Protein AF-X1KF38-F1 (afdb_monomer)

pLDDT: mean 94.04, std 3.0, range [83.0, 97.31]

Radius of gyration: 10.54 Å; Cα contacts (8 Å, |Δi|>4): 65; chains: 1; bounding box: 20×19×31 Å

Sequence (54 aa):
MVLGLAEELGAPFYDASYFLHARELGRSLISEDRGLVEKGRYMGVETSTLSEMM

Organism: NCBI:txid412755

Solvent-accessible surface area (backbone atoms only — not comparable to full-atom values): 3141 Å² total; per-residue (Å²): 110,48,66,61,50,8,61,76,65,76,42,58,59,64,63,27,41,51,55,52,49,22,57,76,70,74,42,68,43,76,42,83,50,61,71,58,32,54,50,29,49,75,71,72,38,57,48,41,38,66,82,76,76,111

Structure (mmCIF, N/CA/C/O backbone):
data_AF-X1KF38-F1
#
_entry.id   AF-X1KF38-F1
#
lo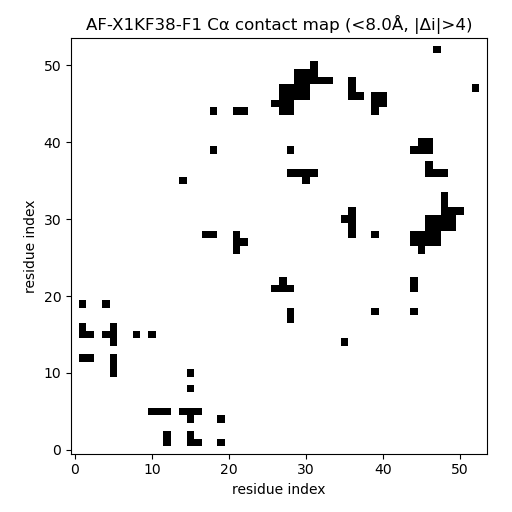op_
_atom_site.group_PDB
_atom_site.id
_atom_site.type_symbol
_atom_site.label_atom_id
_atom_site.label_alt_id
_atom_site.label_comp_id
_atom_site.label_asym_id
_atom_site.label_entity_id
_atom_site.label_seq_id
_atom_site.pdbx_PDB_ins_code
_atom_site.Cartn_x
_atom_site.Cartn_y
_atom_site.Cartn_z
_atom_site.occupancy
_atom_site.B_iso_or_equiv
_atom_site.auth_seq_id
_atom_site.auth_comp_id
_atom_site.auth_asym_id
_atom_site.auth_atom_id
_atom_site.pdbx_PDB_model_num
ATOM 1 N N . MET A 1 1 ? -3.177 -10.636 -10.430 1.00 89.38 1 MET A N 1
ATOM 2 C CA . MET A 1 1 ? -1.872 -11.310 -10.230 1.00 89.38 1 MET A CA 1
ATOM 3 C C . MET A 1 1 ? -0.909 -10.292 -9.638 1.00 89.38 1 MET A C 1
ATOM 5 O O . MET A 1 1 ? -0.893 -9.180 -10.149 1.00 89.38 1 MET A O 1
ATOM 9 N N . VAL A 1 2 ? -0.141 -10.633 -8.594 1.00 95.50 2 VAL A N 1
ATOM 10 C CA . VAL A 1 2 ? 0.747 -9.671 -7.899 1.00 95.50 2 VAL A CA 1
ATOM 11 C C . VAL A 1 2 ? 1.757 -9.019 -8.847 1.00 95.50 2 VAL A C 1
ATOM 13 O O . VAL A 1 2 ? 1.961 -7.817 -8.771 1.00 95.50 2 VAL A O 1
ATOM 16 N N . LEU A 1 3 ? 2.342 -9.784 -9.774 1.00 97.31 3 LEU A N 1
ATOM 17 C CA . LEU A 1 3 ? 3.354 -9.267 -10.704 1.00 97.31 3 LEU A CA 1
ATOM 18 C C . LEU A 1 3 ? 2.823 -8.152 -11.614 1.00 97.31 3 LEU A C 1
ATOM 20 O O . LEU A 1 3 ? 3.495 -7.142 -11.770 1.00 97.31 3 LEU A O 1
ATOM 24 N N . GLY A 1 4 ? 1.606 -8.297 -12.147 1.00 95.94 4 GLY A N 1
ATOM 25 C CA . GLY A 1 4 ? 0.994 -7.245 -12.967 1.00 95.94 4 GLY A CA 1
ATOM 26 C C . GLY A 1 4 ? 0.702 -5.973 -12.167 1.00 95.94 4 GLY A C 1
ATOM 27 O O . GLY A 1 4 ? 0.910 -4.875 -12.663 1.00 95.94 4 GLY A O 1
ATOM 28 N N . LEU A 1 5 ? 0.299 -6.120 -10.899 1.00 93.12 5 LEU A N 1
ATOM 2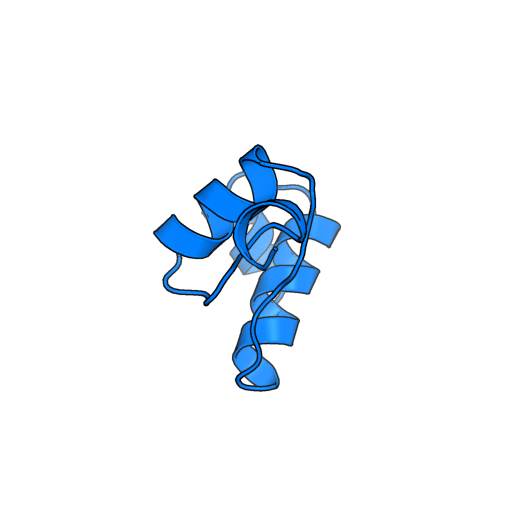9 C CA . LEU A 1 5 ? 0.109 -4.976 -10.006 1.00 93.12 5 LEU A CA 1
ATOM 30 C C . LEU A 1 5 ? 1.445 -4.299 -9.660 1.00 93.12 5 LEU A C 1
ATOM 32 O O . LEU A 1 5 ? 1.520 -3.079 -9.603 1.00 93.12 5 LEU A O 1
ATOM 36 N N . ALA A 1 6 ? 2.507 -5.077 -9.443 1.00 95.69 6 ALA A N 1
ATOM 37 C CA . ALA A 1 6 ? 3.844 -4.545 -9.188 1.00 95.69 6 ALA A CA 1
ATOM 38 C C . ALA A 1 6 ? 4.373 -3.732 -10.381 1.00 95.69 6 ALA A C 1
ATOM 40 O O . ALA A 1 6 ? 4.936 -2.656 -10.185 1.00 95.69 6 ALA A O 1
ATOM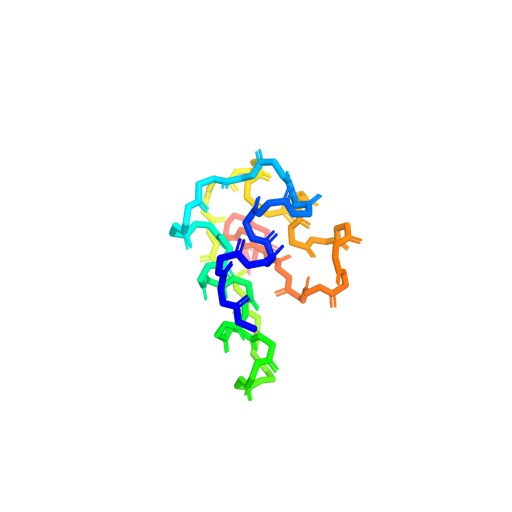 41 N N . GLU A 1 7 ? 4.150 -4.222 -11.603 1.00 95.69 7 GLU A N 1
ATOM 42 C CA . GLU A 1 7 ? 4.499 -3.527 -12.844 1.00 95.69 7 GLU A CA 1
ATOM 43 C C . GLU A 1 7 ? 3.702 -2.225 -13.018 1.00 95.69 7 GLU A C 1
ATOM 45 O O . GLU A 1 7 ? 4.307 -1.175 -13.219 1.00 95.69 7 GLU A O 1
ATOM 50 N N . GLU A 1 8 ? 2.374 -2.268 -12.858 1.00 92.00 8 GLU A N 1
ATOM 51 C CA . GLU A 1 8 ? 1.491 -1.090 -12.934 1.00 92.00 8 GLU A CA 1
ATOM 52 C C . GLU A 1 8 ? 1.910 0.011 -11.948 1.00 92.00 8 GLU A C 1
ATOM 54 O O . GLU A 1 8 ? 1.893 1.197 -12.274 1.00 92.00 8 GLU A O 1
ATOM 59 N N . LEU A 1 9 ? 2.330 -0.392 -10.749 1.00 88.12 9 LEU A N 1
ATOM 60 C CA . LEU A 1 9 ? 2.708 0.514 -9.669 1.00 88.12 9 LEU A CA 1
ATOM 61 C C . LEU A 1 9 ? 4.156 1.001 -9.724 1.00 88.12 9 LEU A C 1
ATOM 63 O O . LEU A 1 9 ? 4.530 1.861 -8.921 1.00 88.12 9 LEU A O 1
ATOM 67 N N . GLY A 1 10 ? 4.998 0.406 -10.574 1.00 91.69 10 GLY A N 1
ATOM 68 C CA . GLY A 1 10 ? 6.447 0.570 -10.466 1.00 91.69 10 GLY A CA 1
ATOM 69 C C . GLY A 1 10 ? 6.939 0.281 -9.041 1.00 91.69 10 GLY A C 1
ATOM 70 O O . GLY A 1 10 ? 7.728 1.045 -8.480 1.00 91.69 10 GLY A O 1
ATOM 71 N N . ALA A 1 11 ? 6.407 -0.770 -8.413 1.00 90.19 11 ALA A N 1
ATOM 72 C CA . ALA A 1 11 ? 6.646 -1.092 -7.010 1.00 90.19 11 ALA A CA 1
ATOM 73 C C . ALA A 1 11 ? 7.310 -2.468 -6.845 1.00 90.19 11 ALA A C 1
ATOM 75 O O . ALA A 1 11 ? 7.147 -3.348 -7.694 1.00 90.19 11 ALA A O 1
ATOM 76 N N . PRO A 1 12 ? 8.040 -2.694 -5.737 1.00 95.06 12 PRO A N 1
ATOM 77 C CA . PRO A 1 12 ? 8.497 -4.024 -5.371 1.00 95.06 12 PRO A CA 1
ATOM 78 C C . PRO A 1 12 ? 7.338 -5.023 -5.307 1.00 95.06 12 PRO A C 1
ATOM 80 O O . PRO A 1 12 ? 6.220 -4.689 -4.912 1.00 95.06 12 PRO A O 1
ATOM 83 N N . PHE A 1 13 ? 7.636 -6.285 -5.624 1.00 96.19 13 PHE A N 1
ATOM 84 C CA . PHE A 1 13 ? 6.670 -7.382 -5.533 1.00 96.19 13 PHE A CA 1
ATOM 85 C C . PHE A 1 13 ? 5.964 -7.435 -4.169 1.00 96.19 13 PHE A C 1
ATOM 87 O O . PHE A 1 13 ? 4.757 -7.662 -4.111 1.00 96.19 13 PHE A O 1
ATOM 94 N N . TYR A 1 14 ? 6.705 -7.212 -3.079 1.00 95.75 14 TYR A N 1
ATOM 95 C CA . TYR A 1 14 ? 6.159 -7.292 -1.726 1.00 95.75 14 TYR A CA 1
ATOM 96 C C . TYR A 1 14 ? 5.124 -6.198 -1.451 1.00 95.75 14 TYR A C 1
ATOM 98 O O . TYR A 1 14 ? 4.026 -6.521 -1.005 1.00 95.75 14 TYR A O 1
ATOM 106 N N . ASP A 1 15 ? 5.406 -4.949 -1.818 1.00 94.75 15 ASP A N 1
ATOM 107 C CA . ASP A 1 15 ? 4.463 -3.833 -1.684 1.00 94.75 15 ASP A CA 1
ATOM 108 C C . ASP A 1 15 ? 3.149 -4.132 -2.416 1.00 94.75 15 ASP A C 1
ATOM 110 O O . ASP A 1 15 ? 2.064 -4.058 -1.838 1.00 94.75 15 ASP A O 1
ATOM 114 N N . ALA A 1 16 ? 3.251 -4.576 -3.673 1.00 95.94 16 ALA A N 1
ATOM 115 C CA . ALA A 1 16 ? 2.096 -4.981 -4.467 1.00 95.94 16 ALA A CA 1
ATOM 116 C C . ALA A 1 16 ? 1.338 -6.165 -3.842 1.00 95.94 16 ALA A C 1
ATOM 118 O O . ALA A 1 16 ? 0.107 -6.211 -3.889 1.00 95.94 16 ALA A O 1
ATOM 119 N N . SER A 1 17 ? 2.050 -7.117 -3.231 1.00 97.12 17 SER A N 1
ATOM 120 C CA . SER A 1 17 ? 1.427 -8.259 -2.560 1.00 97.12 17 SER A CA 1
ATOM 121 C C . SER A 1 17 ? 0.600 -7.837 -1.345 1.00 97.12 17 SER A C 1
ATOM 123 O O . SER A 1 17 ? -0.499 -8.359 -1.163 1.00 97.12 17 SER A O 1
ATOM 125 N N . TYR A 1 18 ? 1.058 -6.845 -0.573 1.00 96.88 18 TYR A N 1
ATOM 126 C CA . TYR A 1 18 ? 0.313 -6.317 0.570 1.00 96.88 18 TYR A CA 1
ATOM 127 C C . TYR A 1 18 ? -0.988 -5.649 0.137 1.00 96.88 18 TYR A C 1
ATOM 129 O O . TYR A 1 18 ? -2.041 -5.943 0.702 1.00 96.88 18 TYR A O 1
ATOM 137 N N . PHE A 1 19 ? -0.943 -4.812 -0.902 1.00 95.69 19 PHE A N 1
ATOM 138 C CA . PHE A 1 19 ? -2.139 -4.159 -1.436 1.00 95.69 19 PHE A CA 1
ATOM 139 C C . PHE A 1 19 ? -3.149 -5.159 -1.990 1.00 95.69 19 PHE A C 1
ATOM 141 O O . PHE A 1 19 ? -4.342 -5.057 -1.697 1.00 95.69 19 PHE A O 1
ATOM 148 N N . LEU A 1 20 ? -2.683 -6.141 -2.770 1.00 94.94 20 LEU A N 1
ATOM 149 C CA . LEU A 1 20 ? -3.568 -7.162 -3.321 1.00 94.94 20 LEU A CA 1
ATOM 150 C C . LEU A 1 20 ? -4.238 -7.958 -2.199 1.00 94.94 20 LEU A C 1
ATOM 152 O O . LEU A 1 20 ? -5.452 -8.139 -2.231 1.00 94.94 20 LEU A O 1
ATOM 156 N N . HIS A 1 21 ? -3.466 -8.370 -1.193 1.00 96.44 21 HIS A N 1
ATOM 157 C CA . HIS A 1 21 ? -3.976 -9.166 -0.085 1.00 96.44 21 HIS A CA 1
ATOM 158 C C . HIS A 1 21 ? -4.955 -8.385 0.8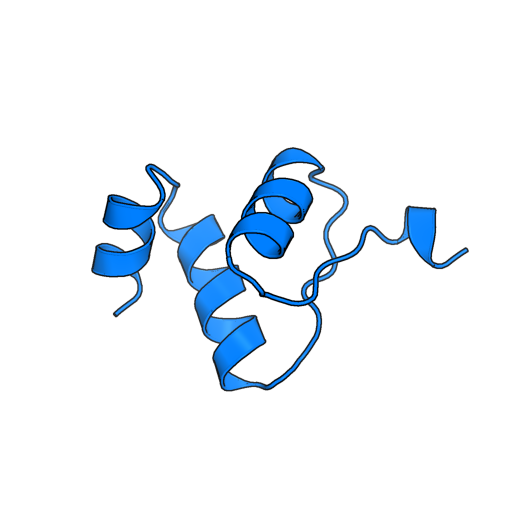01 1.00 96.44 21 HIS A C 1
ATOM 160 O O . HIS A 1 21 ? -6.024 -8.895 1.133 1.0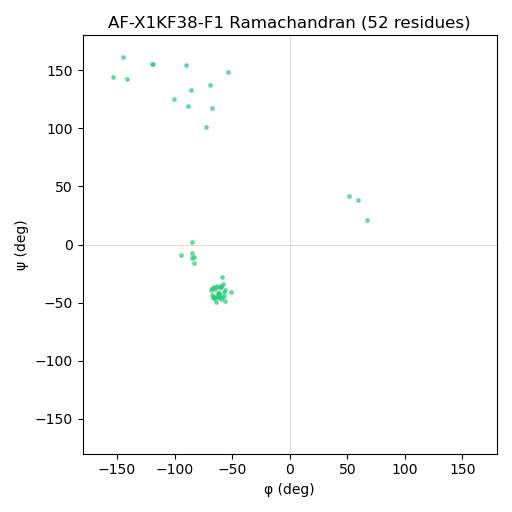0 96.44 21 HIS A O 1
ATOM 166 N N . ALA A 1 22 ? -4.640 -7.129 1.133 1.00 95.94 22 ALA A N 1
ATOM 167 C CA . ALA A 1 22 ? -5.535 -6.243 1.877 1.00 95.94 22 ALA A CA 1
ATOM 168 C C . ALA A 1 22 ? -6.883 -6.075 1.154 1.00 95.94 22 ALA A C 1
ATOM 170 O O . ALA A 1 22 ? -7.944 -6.226 1.764 1.00 95.94 22 ALA A O 1
ATOM 171 N N . ARG A 1 23 ? -6.846 -5.874 -0.170 1.00 93.44 23 ARG A N 1
ATOM 172 C CA . ARG A 1 23 ? -8.045 -5.762 -1.010 1.00 93.44 23 ARG A CA 1
ATOM 173 C C . ARG A 1 23 ? -8.850 -7.060 -1.068 1.00 93.44 23 ARG A C 1
ATOM 175 O O . ARG A 1 23 ? -10.068 -7.014 -0.945 1.00 93.44 23 ARG A O 1
ATOM 182 N N . GLU A 1 24 ? -8.193 -8.204 -1.248 1.00 94.56 24 GLU A N 1
ATOM 183 C CA . GLU A 1 24 ? -8.851 -9.520 -1.286 1.00 94.56 24 GLU A CA 1
ATOM 184 C C . GLU A 1 24 ? -9.535 -9.867 0.041 1.00 94.56 24 GLU A C 1
ATOM 186 O O . GLU A 1 24 ? -10.608 -10.466 0.046 1.00 94.56 24 GLU A O 1
ATOM 191 N N . LEU A 1 25 ? -8.943 -9.456 1.164 1.00 95.69 25 LEU A N 1
ATOM 192 C CA . LEU A 1 25 ? -9.519 -9.643 2.493 1.00 95.69 25 LEU A CA 1
ATOM 193 C C . LEU A 1 25 ? -10.549 -8.573 2.878 1.00 95.69 25 LEU A C 1
ATOM 195 O O . LEU A 1 25 ? -11.203 -8.728 3.910 1.00 95.69 25 LEU A O 1
ATOM 199 N N . GLY A 1 26 ? -10.671 -7.488 2.104 1.00 94.81 26 GLY A N 1
ATOM 200 C CA . GLY A 1 26 ? -11.482 -6.324 2.466 1.00 94.81 26 GLY A CA 1
ATOM 201 C C . GLY A 1 26 ? -11.034 -5.688 3.785 1.00 94.81 26 GLY A C 1
ATOM 202 O O . GLY A 1 26 ? -11.872 -5.327 4.608 1.00 94.81 26 GLY A O 1
ATOM 203 N N . ARG A 1 27 ? -9.719 -5.629 4.031 1.00 95.19 27 ARG A N 1
ATOM 204 C CA . ARG A 1 27 ? -9.126 -5.082 5.259 1.00 95.19 27 ARG A CA 1
ATOM 205 C C . ARG A 1 27 ? -8.207 -3.909 4.960 1.00 95.19 27 ARG A C 1
ATOM 207 O O . ARG A 1 27 ? -7.612 -3.836 3.889 1.00 95.19 27 ARG A O 1
ATOM 214 N N . SER A 1 28 ? -8.037 -3.060 5.967 1.00 95.75 28 SER A N 1
ATOM 215 C CA . SER A 1 28 ? -7.040 -1.996 5.958 1.00 95.75 28 SER A CA 1
ATOM 216 C C . SER A 1 28 ? -5.610 -2.547 6.035 1.00 95.75 28 SER A C 1
ATOM 218 O O . SER A 1 28 ? -5.334 -3.449 6.833 1.00 95.75 28 SER A O 1
ATOM 220 N N . LEU A 1 29 ? -4.690 -1.992 5.240 1.00 96.44 29 LEU A N 1
ATOM 221 C CA . LEU A 1 29 ? -3.248 -2.216 5.381 1.00 96.44 29 LEU A CA 1
ATOM 222 C C . LEU A 1 29 ? -2.664 -1.188 6.354 1.00 96.44 29 LEU A C 1
ATOM 224 O O . LEU A 1 29 ? -2.696 0.013 6.092 1.00 96.44 29 LEU A O 1
ATOM 228 N N . ILE A 1 30 ? -2.081 -1.674 7.448 1.00 96.69 30 ILE A N 1
ATOM 229 C CA . ILE A 1 30 ? -1.400 -0.833 8.435 1.00 96.69 30 ILE A CA 1
ATOM 230 C C . ILE A 1 30 ? 0.111 -0.915 8.206 1.00 9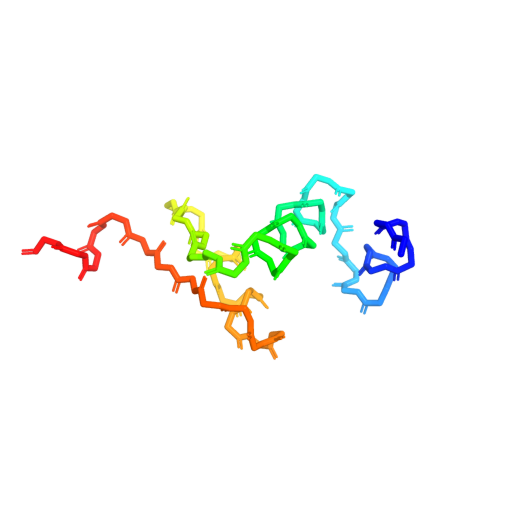6.69 30 ILE A C 1
ATOM 232 O O . ILE A 1 30 ? 0.672 -2.012 8.189 1.00 96.69 30 ILE A O 1
ATOM 236 N N . SER A 1 31 ? 0.772 0.230 8.039 1.00 96.56 31 SER A N 1
ATOM 237 C CA . SER A 1 31 ? 2.229 0.323 7.876 1.00 96.56 31 SER A CA 1
ATOM 238 C C . SER A 1 31 ? 2.754 1.676 8.353 1.00 96.56 31 SER A C 1
ATOM 240 O O . SER A 1 31 ? 2.109 2.693 8.135 1.00 96.56 31 SER A O 1
ATOM 242 N N . GLU A 1 32 ? 3.948 1.711 8.950 1.00 96.31 32 GLU A N 1
ATOM 243 C CA . GLU A 1 32 ? 4.661 2.972 9.235 1.00 96.31 32 GLU A CA 1
ATOM 244 C C . GLU A 1 32 ? 5.480 3.475 8.031 1.00 96.31 32 GLU A C 1
ATOM 246 O O . GLU A 1 32 ? 6.004 4.591 8.051 1.00 96.31 32 GLU A O 1
ATOM 251 N N . ASP A 1 33 ? 5.588 2.681 6.960 1.00 95.62 33 ASP A N 1
ATOM 252 C CA . ASP A 1 33 ? 6.149 3.152 5.695 1.00 95.62 33 ASP A CA 1
ATOM 253 C C . ASP A 1 33 ? 5.151 4.097 5.015 1.00 95.62 33 ASP A C 1
ATOM 255 O O . ASP A 1 33 ? 4.180 3.673 4.382 1.00 95.62 33 ASP A O 1
ATOM 259 N N . ARG A 1 34 ? 5.410 5.402 5.137 1.00 94.44 34 ARG A N 1
ATOM 260 C CA . ARG A 1 34 ? 4.559 6.450 4.560 1.00 94.44 34 ARG A CA 1
ATOM 261 C C . ARG A 1 34 ? 4.429 6.344 3.042 1.00 94.44 34 ARG A C 1
ATOM 263 O O . ARG A 1 34 ? 3.348 6.598 2.524 1.00 94.44 34 ARG A O 1
ATOM 270 N N . GLY A 1 35 ? 5.484 5.933 2.338 1.00 93.88 35 GLY A N 1
ATOM 271 C CA . GLY A 1 35 ? 5.439 5.769 0.886 1.00 93.88 35 GLY A CA 1
ATOM 272 C C . GLY A 1 35 ? 4.517 4.622 0.476 1.00 93.88 35 GLY A C 1
ATOM 273 O O . GLY A 1 35 ?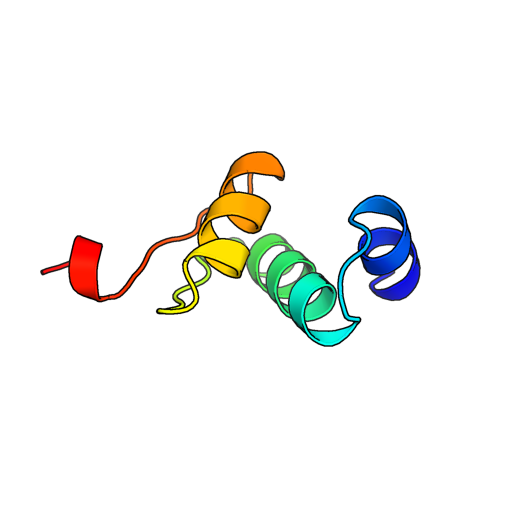 3.773 4.737 -0.500 1.00 93.88 35 GLY A O 1
ATOM 274 N N . LEU A 1 36 ? 4.510 3.535 1.250 1.00 94.94 36 LEU A N 1
ATOM 275 C CA . LEU A 1 36 ? 3.575 2.427 1.057 1.00 94.94 36 LEU A CA 1
ATOM 276 C C . LEU A 1 36 ? 2.127 2.860 1.336 1.00 94.94 36 LEU A C 1
ATOM 278 O O . LEU A 1 36 ? 1.236 2.566 0.543 1.00 94.94 36 LEU A O 1
ATOM 282 N N . VAL A 1 37 ? 1.885 3.596 2.424 1.00 96.31 37 VAL A N 1
ATOM 283 C CA . VAL A 1 37 ? 0.545 4.106 2.768 1.00 96.31 37 VAL A CA 1
ATOM 284 C C . VAL A 1 37 ? 0.018 5.052 1.683 1.00 96.31 37 VAL A C 1
ATOM 286 O O . VAL A 1 37 ? -1.114 4.910 1.229 1.00 96.31 37 VAL A O 1
ATOM 289 N N . GLU A 1 38 ? 0.834 5.985 1.196 1.00 94.19 38 GLU A N 1
ATOM 290 C CA . GLU A 1 38 ? 0.431 6.909 0.129 1.00 94.19 38 GLU A CA 1
ATOM 291 C C . GLU A 1 38 ? 0.088 6.181 -1.178 1.00 94.19 38 GLU A C 1
ATOM 293 O O . GLU A 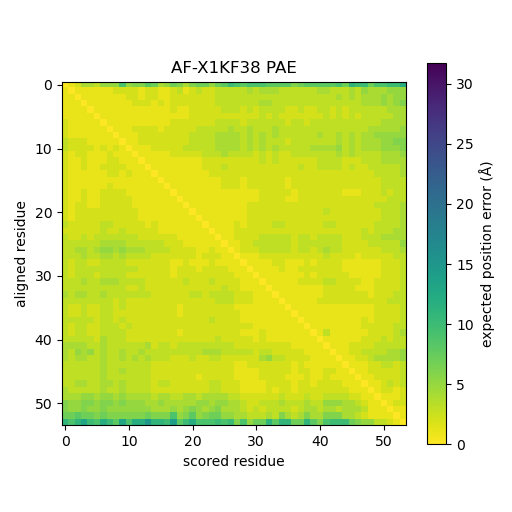1 38 ? -0.946 6.466 -1.791 1.00 94.19 38 GLU A O 1
ATOM 298 N N . LYS A 1 39 ? 0.894 5.187 -1.576 1.00 92.88 39 LYS A N 1
ATOM 299 C CA . LYS A 1 39 ? 0.590 4.334 -2.737 1.00 92.88 39 LYS A CA 1
ATOM 300 C C . LYS A 1 39 ? -0.706 3.548 -2.547 1.00 92.88 39 LYS A C 1
ATOM 302 O O . LYS A 1 39 ? -1.503 3.460 -3.477 1.00 92.88 39 LYS A O 1
ATOM 307 N N . GLY A 1 40 ? -0.941 3.005 -1.354 1.00 93.81 40 GLY A N 1
ATOM 308 C CA . GLY A 1 40 ? -2.171 2.285 -1.034 1.00 93.81 40 GLY A CA 1
ATOM 309 C C . GLY A 1 40 ? -3.415 3.158 -1.199 1.00 93.81 40 GLY A C 1
ATOM 310 O O . GLY A 1 40 ? -4.353 2.762 -1.894 1.00 93.81 40 GLY A O 1
ATOM 311 N N . ARG A 1 41 ? -3.372 4.389 -0.671 1.00 93.19 41 ARG A N 1
ATOM 312 C CA . ARG A 1 41 ? -4.440 5.391 -0.841 1.00 93.19 41 ARG A CA 1
ATOM 313 C C . ARG A 1 41 ? -4.693 5.725 -2.307 1.00 93.19 41 ARG A C 1
ATOM 315 O O . ARG A 1 41 ? -5.848 5.762 -2.722 1.00 93.19 41 ARG A O 1
ATOM 322 N N . TYR A 1 42 ? -3.636 5.934 -3.095 1.00 90.12 42 TYR A N 1
ATOM 323 C CA . TYR A 1 42 ? -3.749 6.196 -4.535 1.00 90.12 42 TYR A CA 1
ATOM 324 C C . TYR A 1 42 ? -4.484 5.068 -5.278 1.00 90.12 42 TYR A C 1
ATOM 326 O O . TYR A 1 42 ? -5.261 5.326 -6.194 1.00 90.12 42 TYR A O 1
ATOM 334 N N . MET A 1 43 ? -4.305 3.825 -4.828 1.00 86.75 43 MET A N 1
ATOM 335 C CA . MET A 1 43 ? -4.939 2.634 -5.400 1.00 86.75 43 MET A CA 1
ATOM 336 C C . MET A 1 43 ? -6.346 2.342 -4.874 1.00 86.75 43 MET A C 1
ATOM 338 O O . MET A 1 43 ? -6.937 1.324 -5.242 1.00 86.75 43 MET A O 1
ATOM 342 N N . GLY A 1 44 ? -6.882 3.188 -3.992 1.00 90.31 44 GLY A N 1
ATOM 343 C CA . GLY A 1 44 ? -8.164 2.939 -3.337 1.00 90.31 44 GLY A CA 1
ATOM 344 C C . GLY A 1 44 ? -8.133 1.749 -2.372 1.00 90.31 44 GLY A C 1
ATOM 345 O O . GLY A 1 44 ? -9.181 1.179 -2.075 1.00 90.31 44 GLY A O 1
ATOM 346 N N . VAL A 1 45 ? -6.948 1.354 -1.896 1.00 93.75 45 VAL A N 1
ATOM 347 C CA . VAL A 1 45 ? -6.809 0.425 -0.772 1.00 93.75 45 VAL A CA 1
ATOM 348 C C . VAL A 1 45 ? -6.876 1.244 0.509 1.00 93.75 45 VAL A C 1
ATOM 350 O O . VAL A 1 45 ? -6.223 2.279 0.636 1.00 93.75 45 VAL A O 1
ATOM 353 N N . GLU A 1 46 ? -7.678 0.792 1.466 1.00 95.94 46 GLU A N 1
ATOM 354 C CA . GLU A 1 46 ? -7.742 1.429 2.776 1.00 95.94 46 GLU A CA 1
ATOM 355 C C . GLU A 1 46 ? -6.402 1.208 3.494 1.00 95.94 46 GLU A C 1
ATOM 357 O O . GLU A 1 46 ? -5.984 0.067 3.704 1.00 95.94 46 GLU A O 1
ATOM 362 N N . THR A 1 47 ? -5.679 2.288 3.796 1.00 96.69 47 THR A N 1
ATOM 363 C CA . THR A 1 47 ? -4.361 2.206 4.438 1.00 96.69 47 THR A CA 1
ATOM 364 C C . THR A 1 47 ? -4.149 3.310 5.467 1.00 96.69 47 THR A C 1
ATOM 366 O O . THR A 1 47 ? -4.483 4.476 5.215 1.00 96.69 47 THR A O 1
ATOM 369 N N . SER A 1 48 ? -3.489 2.969 6.569 1.00 96.69 48 SER A N 1
ATOM 370 C CA . SER A 1 48 ? -3.154 3.891 7.656 1.00 96.69 48 SER A CA 1
ATOM 371 C C . SER A 1 48 ? -1.800 3.567 8.288 1.00 96.69 48 SER A C 1
ATOM 373 O O . SER A 1 48 ? -1.266 2.466 8.159 1.00 96.69 48 SER A O 1
ATOM 375 N N . THR A 1 49 ? -1.249 4.542 8.998 1.00 97.06 49 THR A N 1
ATOM 376 C CA . THR A 1 49 ? -0.159 4.334 9.959 1.00 97.06 49 THR A CA 1
ATOM 377 C C . THR A 1 49 ? -0.747 4.045 11.344 1.00 97.06 49 THR A C 1
ATOM 379 O O . THR A 1 49 ? -1.857 4.487 11.648 1.00 97.06 49 THR A O 1
ATOM 382 N N . LEU A 1 50 ? -0.023 3.337 12.215 1.00 93.94 50 LEU A N 1
ATOM 383 C CA . LEU A 1 50 ? -0.384 3.234 13.638 1.00 93.94 50 LEU A CA 1
ATOM 384 C C . LEU A 1 50 ? -0.406 4.622 14.282 1.00 93.94 50 LEU A C 1
ATOM 386 O O . LEU A 1 50 ? -1.276 4.901 15.101 1.00 93.94 50 LEU A O 1
ATOM 390 N N . SER A 1 51 ? 0.509 5.498 13.863 1.00 92.50 51 SER A N 1
ATOM 391 C CA . SER A 1 51 ? 0.595 6.887 14.323 1.00 92.50 51 SER A CA 1
ATOM 392 C C . SER A 1 51 ? -0.676 7.712 14.058 1.00 92.50 51 SER A C 1
ATOM 394 O O . SER A 1 51 ? -0.945 8.652 14.794 1.00 92.50 51 SER A O 1
ATOM 396 N N . GLU A 1 52 ? -1.459 7.389 13.024 1.00 89.50 52 GLU A N 1
ATOM 397 C CA . GLU A 1 52 ? -2.741 8.052 12.712 1.00 89.50 52 GLU A CA 1
ATOM 398 C C . GLU A 1 52 ? -3.923 7.493 13.521 1.00 89.50 52 GLU A C 1
ATOM 400 O O . GLU A 1 52 ? -4.991 8.100 13.547 1.00 89.50 52 GLU A O 1
ATOM 405 N N . MET A 1 53 ? -3.761 6.318 14.132 1.00 87.62 53 MET A N 1
ATOM 406 C CA . MET A 1 53 ? -4.818 5.622 14.873 1.00 87.62 53 MET A CA 1
ATOM 407 C C . MET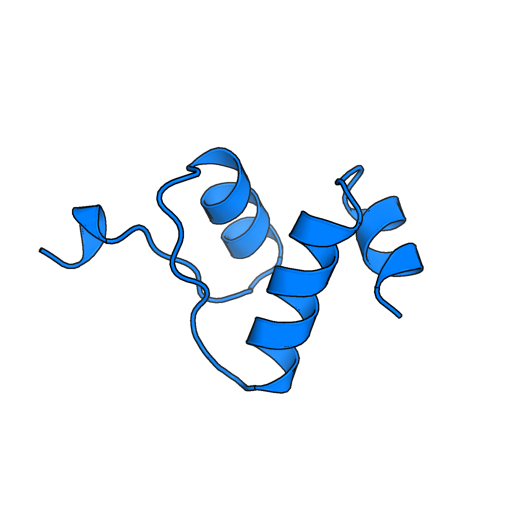 A 1 53 ? -4.795 5.918 16.378 1.00 87.62 53 MET A C 1
ATOM 409 O O . MET A 1 53 ? -5.707 5.491 17.090 1.00 87.62 53 MET A O 1
ATOM 413 N N . MET A 1 54 ? -3.750 6.597 16.854 1.00 83.00 54 MET A N 1
ATOM 414 C CA . MET A 1 54 ? -3.570 7.037 18.240 1.00 83.00 54 MET A CA 1
ATOM 415 C C . MET A 1 54 ? -3.952 8.506 18.396 1.00 83.00 54 MET A C 1
ATOM 417 O O . MET A 1 54 ? -4.549 8.826 19.447 1.00 83.00 54 MET A O 1
#

Foldseek 3Di:
DLVVQCVVLVHDSVLSVQLVVQVVVVHEAEDPPPVSQVSSVVVVGHYDYPVVVD

Mean predicted aligned error: 2.46 Å

Nearest PDB structures (foldseek):
  1v8o-assembly1_C  TM=8.945E-01  e=5.639E-03  Pyrobaculum aerophilum
  1v8p-assembly1_D  TM=8.802E-01  e=6.478E-03  Pyrobaculum aerophilum
  1v8p-assembly2_F  TM=8.444E-01  e=1.390E-02  Pyrobaculum aerophilum
  2fe1-assembly1_A-2  TM=8.660E-01  e=8.441E-02  Pyrobaculum aerophilum str. IM2
  1o4w-assembly1_A-2  TM=8.223E-01  e=1.280E-01  Archaeoglobus fulgidus

InterPro domains:
  IPR029060 PIN-like domain superfamily [SSF88723] (4-47)

Secondary structure (DSSP, 8-state):
-HHHHHHHHT--HHHHHHHHHHHHHT-PEE-S-HHHHHHHHHTT--EE-GGGT-